Protein AF-A0A7C3SUM0-F1 (afdb_monomer_lite)

Foldseek 3Di:
DDWDQFFADPVHRAAAGHIFDDDDPPDDDDDDDDDDDPVVVVVVCVVCVPPPFWDKDWDWDQDPVRDTDTDIDTHGDPVRGDPNYFHAPVNLVVVLVCVVRDDPVVSVVSVPGDHSD

Structure (mmCIF, N/CA/C/O backbone):
data_AF-A0A7C3SUM0-F1
#
_entry.id   AF-A0A7C3SUM0-F1
#
loop_
_atom_site.group_PDB
_atom_site.id
_atom_site.type_symbol
_atom_site.label_atom_id
_atom_site.label_alt_id
_atom_site.label_comp_id
_atom_site.label_asym_id
_atom_site.label_entity_id
_atom_site.label_seq_id
_atom_site.pdbx_PDB_ins_code
_atom_site.Cartn_x
_atom_site.Cartn_y
_atom_site.Cartn_z
_atom_site.occupancy
_atom_site.B_iso_or_equiv
_atom_site.auth_seq_id
_atom_site.auth_comp_id
_atom_site.auth_asym_id
_atom_site.auth_atom_id
_atom_site.pdbx_PDB_model_num
ATOM 1 N N . MET A 1 1 ? -10.132 2.359 -4.609 1.00 91.25 1 MET A N 1
ATOM 2 C CA . MET A 1 1 ? -8.669 2.471 -4.789 1.00 91.25 1 MET A CA 1
ATOM 3 C C . MET A 1 1 ? -8.158 1.077 -5.097 1.00 91.25 1 MET A C 1
ATOM 5 O O . MET A 1 1 ? -8.731 0.134 -4.570 1.00 91.25 1 MET A O 1
ATOM 9 N N . GLU A 1 2 ? -7.086 0.928 -5.868 1.00 95.31 2 GLU A N 1
ATOM 10 C CA . GLU A 1 2 ? -6.478 -0.376 -6.177 1.00 95.31 2 GLU A CA 1
ATOM 11 C C . GLU A 1 2 ? -4.994 -0.396 -5.785 1.00 95.31 2 GLU A C 1
ATOM 13 O O . GLU A 1 2 ? -4.308 0.625 -5.878 1.00 95.31 2 GLU A O 1
ATOM 18 N N . ILE A 1 3 ? -4.492 -1.557 -5.352 1.00 96.44 3 ILE A N 1
ATOM 19 C CA . ILE A 1 3 ? -3.057 -1.782 -5.168 1.00 96.44 3 ILE A CA 1
ATOM 20 C C . ILE A 1 3 ? -2.404 -2.079 -6.520 1.00 96.44 3 ILE A C 1
ATOM 22 O O . ILE A 1 3 ? -2.830 -2.963 -7.252 1.00 96.44 3 ILE A O 1
ATOM 26 N N . SER A 1 4 ? -1.328 -1.367 -6.835 1.00 96.69 4 SER A N 1
ATOM 27 C CA . SER A 1 4 ? -0.581 -1.530 -8.079 1.00 96.69 4 SER A CA 1
ATOM 28 C C . SER A 1 4 ? 0.915 -1.560 -7.800 1.00 96.69 4 SER A C 1
ATOM 30 O O . SER A 1 4 ? 1.430 -0.758 -7.029 1.00 96.69 4 SER A O 1
ATOM 32 N N . PHE A 1 5 ? 1.658 -2.429 -8.481 1.00 97.56 5 PHE A N 1
ATOM 33 C CA . PHE A 1 5 ? 3.116 -2.522 -8.350 1.00 97.56 5 PHE A CA 1
ATOM 34 C C . PHE A 1 5 ? 3.836 -1.681 -9.402 1.00 97.56 5 PHE A C 1
ATOM 36 O O . PHE A 1 5 ? 4.729 -2.148 -10.101 1.00 97.56 5 PHE A O 1
ATOM 43 N N . ASN A 1 6 ? 3.409 -0.429 -9.556 1.00 97.44 6 ASN A N 1
ATOM 44 C CA . ASN A 1 6 ? 3.881 0.449 -10.624 1.00 97.44 6 ASN A CA 1
ATOM 45 C C . ASN A 1 6 ? 4.888 1.502 -10.156 1.00 97.44 6 ASN A C 1
ATOM 47 O O . ASN A 1 6 ? 5.305 2.327 -10.968 1.00 97.44 6 ASN A O 1
ATOM 51 N N . LYS A 1 7 ? 5.302 1.499 -8.885 1.00 97.06 7 LYS A N 1
ATOM 52 C CA . LYS A 1 7 ? 6.346 2.409 -8.415 1.00 97.06 7 LYS A CA 1
ATOM 53 C C . LYS A 1 7 ? 7.709 1.943 -8.919 1.00 97.06 7 LYS A C 1
ATOM 55 O O . LYS A 1 7 ? 8.182 0.885 -8.517 1.00 97.06 7 LYS A O 1
ATOM 60 N N . ARG A 1 8 ? 8.378 2.762 -9.735 1.00 96.25 8 ARG A N 1
ATOM 61 C CA . ARG A 1 8 ? 9.743 2.497 -10.212 1.00 96.25 8 ARG A CA 1
ATOM 62 C C . ARG A 1 8 ? 10.713 2.377 -9.042 1.00 96.25 8 ARG A C 1
ATOM 64 O O . ARG A 1 8 ? 10.712 3.214 -8.134 1.00 96.25 8 ARG A O 1
ATOM 71 N N . THR A 1 9 ? 11.577 1.373 -9.112 1.00 93.00 9 THR A N 1
ATOM 72 C CA . THR A 1 9 ? 12.707 1.224 -8.195 1.00 93.00 9 THR A CA 1
ATOM 73 C C . THR A 1 9 ? 13.975 1.839 -8.785 1.00 93.00 9 THR A C 1
ATOM 75 O O . THR A 1 9 ? 14.086 2.017 -9.996 1.00 93.00 9 THR A O 1
ATOM 78 N N . ASN A 1 10 ? 14.952 2.171 -7.940 1.00 89.56 10 ASN A N 1
ATOM 79 C CA . ASN A 1 10 ? 16.217 2.745 -8.411 1.00 89.56 10 ASN A CA 1
ATOM 80 C C . ASN A 1 10 ? 17.148 1.692 -9.044 1.00 89.56 10 ASN A C 1
ATOM 82 O O . ASN A 1 10 ? 17.981 2.037 -9.875 1.00 89.56 10 ASN A O 1
ATOM 86 N N . ASP A 1 11 ? 17.025 0.421 -8.651 1.00 90.75 11 ASP A N 1
ATOM 87 C CA . ASP A 1 11 ? 17.899 -0.677 -9.084 1.00 90.75 11 ASP A CA 1
ATOM 88 C C . ASP A 1 11 ? 17.495 -1.290 -10.434 1.00 90.75 11 ASP A C 1
ATOM 90 O O . ASP A 1 11 ? 18.364 -1.685 -11.208 1.00 90.75 11 ASP A O 1
ATOM 94 N N . ASN A 1 12 ? 16.195 -1.371 -10.738 1.00 91.06 12 ASN A N 1
ATOM 95 C CA . ASN A 1 12 ? 15.698 -1.903 -12.010 1.00 91.06 12 ASN A CA 1
ATOM 96 C C . ASN A 1 12 ? 14.387 -1.208 -12.442 1.00 91.06 12 ASN A C 1
ATOM 98 O O . ASN A 1 12 ? 13.325 -1.840 -12.464 1.00 91.06 12 ASN A O 1
ATOM 102 N N . PRO A 1 13 ? 14.451 0.090 -12.798 1.00 89.69 13 PRO A N 1
ATOM 103 C CA . PRO A 1 13 ? 13.280 0.946 -13.024 1.00 89.69 13 PRO A CA 1
ATOM 104 C C . PRO A 1 13 ? 12.395 0.549 -14.213 1.00 89.69 13 PRO A C 1
ATOM 106 O O . PRO A 1 13 ? 11.313 1.115 -14.359 1.00 89.69 13 PRO A O 1
ATOM 109 N N . GLU A 1 14 ? 12.853 -0.365 -15.071 1.00 91.94 14 GLU A N 1
ATOM 110 C CA . GLU A 1 14 ? 12.145 -0.805 -16.282 1.00 91.94 14 GLU A CA 1
ATOM 111 C C . GLU A 1 14 ? 11.366 -2.112 -16.087 1.00 91.94 14 GLU A C 1
ATOM 113 O O . GLU A 1 14 ? 10.555 -2.472 -16.935 1.00 91.94 14 GLU A O 1
ATOM 118 N N . LYS A 1 15 ? 11.615 -2.851 -14.997 1.00 94.38 15 LYS A N 1
ATOM 119 C CA . LYS A 1 15 ? 10.963 -4.152 -14.750 1.00 94.38 15 LYS A CA 1
ATOM 120 C C . LYS A 1 15 ? 10.468 -4.343 -13.324 1.00 94.38 15 LYS A C 1
ATOM 122 O O . LYS A 1 15 ? 9.473 -5.032 -13.120 1.00 94.38 15 LYS A O 1
ATOM 127 N N . LYS A 1 16 ? 11.164 -3.780 -12.336 1.00 96.75 16 LYS A N 1
ATOM 128 C CA . LYS A 1 16 ? 10.852 -3.972 -10.921 1.00 96.75 16 LYS A CA 1
ATOM 129 C C . LYS A 1 16 ? 9.961 -2.842 -10.416 1.00 96.75 16 LYS A C 1
ATOM 131 O O . LYS A 1 16 ? 10.229 -1.666 -10.665 1.00 96.75 16 LYS A O 1
ATOM 136 N N . GLY A 1 17 ? 8.916 -3.225 -9.693 1.00 97.00 17 GLY A N 1
ATOM 137 C CA . GLY A 1 17 ? 7.918 -2.326 -9.136 1.00 97.00 17 GLY A CA 1
ATOM 138 C C . GLY A 1 17 ? 7.727 -2.506 -7.633 1.00 97.00 17 GLY A C 1
ATOM 139 O O . GLY A 1 17 ? 7.638 -3.633 -7.146 1.00 97.00 17 GLY A O 1
ATOM 140 N N . TYR A 1 18 ? 7.637 -1.399 -6.899 1.00 97.44 18 TYR A N 1
ATOM 141 C CA . TYR A 1 18 ? 7.121 -1.381 -5.528 1.00 97.44 18 TYR A CA 1
ATOM 142 C C . TYR A 1 18 ? 5.628 -1.057 -5.498 1.00 97.44 18 TYR A C 1
ATOM 144 O O . TYR A 1 18 ? 5.049 -0.616 -6.496 1.00 97.44 18 TYR A O 1
ATOM 152 N N . ALA A 1 19 ? 5.006 -1.323 -4.350 1.00 96.94 19 ALA A N 1
ATOM 153 C CA . ALA A 1 19 ? 3.586 -1.102 -4.148 1.00 96.94 19 ALA A CA 1
ATOM 154 C C . ALA A 1 19 ? 3.238 0.389 -4.207 1.00 96.94 19 ALA A C 1
ATOM 156 O O . ALA A 1 19 ? 3.969 1.257 -3.737 1.00 96.94 19 ALA A O 1
ATOM 157 N N . ASN A 1 20 ? 2.088 0.671 -4.782 1.00 97.75 20 ASN A N 1
ATOM 158 C CA . ASN A 1 20 ? 1.470 1.974 -4.874 1.00 97.75 20 ASN A CA 1
ATOM 159 C C . ASN A 1 20 ? -0.046 1.779 -4.788 1.00 97.75 20 ASN A C 1
ATOM 161 O O . ASN A 1 20 ? -0.550 0.679 -5.024 1.00 97.75 20 ASN A O 1
ATOM 165 N N . ILE A 1 21 ? -0.768 2.851 -4.495 1.00 96.75 21 ILE A N 1
ATOM 166 C CA . ILE A 1 21 ? -2.222 2.874 -4.542 1.00 96.75 21 ILE A CA 1
ATOM 167 C C . ILE A 1 21 ? -2.639 3.810 -5.674 1.00 96.75 21 ILE A C 1
ATOM 169 O O . ILE A 1 21 ? -2.122 4.920 -5.798 1.00 96.75 21 ILE A O 1
ATOM 173 N N . ILE A 1 22 ? -3.562 3.352 -6.513 1.00 95.44 22 ILE A N 1
ATOM 174 C CA . ILE A 1 22 ? -4.136 4.143 -7.603 1.00 95.44 22 ILE A CA 1
ATOM 175 C C . ILE A 1 22 ? -5.641 4.323 -7.402 1.00 95.44 22 ILE A C 1
ATOM 177 O O . ILE A 1 22 ? -6.301 3.562 -6.686 1.00 95.44 22 ILE A O 1
ATOM 181 N N . GLU A 1 23 ? -6.190 5.371 -8.009 1.00 93.69 23 GLU A N 1
ATOM 182 C CA . GLU A 1 23 ? -7.631 5.594 -8.012 1.00 93.69 23 GLU A CA 1
ATOM 183 C C . GLU A 1 23 ? -8.329 4.507 -8.832 1.00 93.69 23 GLU A C 1
ATOM 185 O O . GLU A 1 23 ? -7.988 4.268 -9.985 1.00 93.69 23 GLU A O 1
ATOM 190 N N . ASP A 1 24 ? -9.328 3.884 -8.219 1.00 95.00 24 ASP A N 1
ATOM 191 C CA . ASP A 1 24 ? -10.250 2.950 -8.858 1.00 95.00 24 ASP A CA 1
ATOM 192 C C . ASP A 1 24 ? -11.547 2.972 -8.035 1.00 95.00 24 ASP A C 1
ATOM 194 O O . ASP A 1 24 ? -11.489 2.949 -6.804 1.00 95.00 24 ASP A O 1
ATOM 198 N N . ALA A 1 25 ? -12.710 3.098 -8.672 1.00 91.75 25 ALA A N 1
ATOM 199 C CA . ALA A 1 25 ? -13.995 3.202 -7.973 1.00 91.75 25 ALA A CA 1
ATOM 200 C C . ALA A 1 25 ? -14.623 1.840 -7.619 1.00 91.75 25 ALA A C 1
ATOM 202 O O . ALA A 1 25 ? -15.547 1.789 -6.811 1.00 91.75 25 ALA A O 1
ATOM 203 N N . ASN A 1 26 ? -14.140 0.761 -8.227 1.00 93.94 26 ASN A N 1
ATOM 204 C CA . ASN A 1 26 ? -14.663 -0.596 -8.097 1.00 93.94 26 ASN A CA 1
ATOM 205 C C . ASN A 1 26 ? -13.785 -1.473 -7.196 1.00 93.94 26 ASN A C 1
ATOM 207 O O . ASN A 1 26 ? -14.254 -2.491 -6.695 1.00 93.94 26 ASN A O 1
ATOM 211 N N . GLU A 1 27 ? -12.537 -1.065 -6.966 1.00 95.44 27 GLU A N 1
ATOM 212 C CA . GLU A 1 27 ? -11.587 -1.795 -6.133 1.00 95.44 27 GLU A CA 1
ATOM 213 C C . GLU A 1 27 ? -11.430 -1.208 -4.721 1.00 95.44 27 GLU A C 1
ATOM 215 O O . GLU A 1 27 ? -11.679 -0.025 -4.442 1.00 95.44 27 GLU A O 1
ATOM 220 N N . ILE A 1 28 ? -10.962 -2.069 -3.816 1.00 94.31 28 ILE A N 1
ATOM 221 C CA . ILE A 1 28 ? -10.674 -1.757 -2.412 1.00 94.31 28 ILE A CA 1
ATOM 222 C C . ILE A 1 28 ? -9.227 -2.139 -2.110 1.00 94.31 28 ILE A C 1
ATOM 224 O O . ILE A 1 28 ? -8.782 -3.218 -2.501 1.00 94.31 28 ILE A O 1
ATOM 228 N N . VAL A 1 29 ? -8.527 -1.292 -1.353 1.00 96.69 29 VAL A N 1
ATOM 229 C CA . VAL A 1 29 ? -7.226 -1.599 -0.744 1.00 96.69 29 VAL A CA 1
ATOM 230 C C . VAL A 1 29 ? -7.428 -1.849 0.745 1.00 96.69 29 VAL A C 1
ATOM 232 O O . VAL A 1 29 ? -7.965 -0.993 1.445 1.00 96.69 29 VAL A O 1
ATOM 235 N N . GLU A 1 30 ? -6.984 -3.008 1.222 1.00 96.81 30 GLU A N 1
ATOM 236 C CA . GLU A 1 30 ? -6.867 -3.309 2.647 1.00 96.81 30 GLU A CA 1
ATOM 237 C C . GLU A 1 30 ? -5.427 -3.084 3.112 1.00 96.81 30 GLU A C 1
ATOM 239 O O . GLU A 1 30 ? -4.466 -3.266 2.358 1.00 96.81 30 GLU A O 1
ATOM 244 N N . GLY A 1 31 ? -5.281 -2.689 4.373 1.00 95.44 31 GLY A N 1
ATOM 245 C CA . GLY A 1 31 ? -3.998 -2.398 4.992 1.00 95.44 31 GLY A CA 1
ATOM 246 C C . GLY A 1 31 ? -4.106 -2.375 6.511 1.00 95.44 31 GLY A C 1
ATOM 247 O O . GLY A 1 31 ? -5.155 -2.673 7.080 1.00 95.44 31 GLY A O 1
ATOM 248 N N . VAL A 1 32 ? -3.008 -2.012 7.167 1.00 95.69 32 VAL A N 1
ATOM 249 C CA . VAL A 1 32 ? -2.919 -1.955 8.629 1.00 95.69 32 VAL A CA 1
ATOM 250 C C . VAL A 1 32 ? -2.875 -0.499 9.072 1.00 95.69 32 VAL A C 1
ATOM 252 O O . VAL A 1 32 ? -2.111 0.294 8.523 1.00 95.69 32 VAL A O 1
ATOM 255 N N . LEU A 1 33 ? -3.693 -0.151 10.066 1.00 95.94 33 LEU A N 1
ATOM 256 C CA . LEU A 1 33 ? -3.662 1.166 10.694 1.00 95.94 33 LEU A CA 1
ATOM 257 C C . LEU A 1 33 ? -2.702 1.157 11.878 1.00 95.94 33 LEU A C 1
ATOM 259 O O . LEU A 1 33 ? -2.832 0.334 12.782 1.00 95.94 33 LEU A O 1
ATOM 263 N N . TYR A 1 34 ? -1.765 2.100 11.862 1.00 95.62 34 TYR A N 1
ATOM 264 C CA . TYR A 1 34 ? -0.817 2.337 12.941 1.00 95.62 34 TYR A CA 1
ATOM 265 C C . TYR A 1 34 ? -1.088 3.704 13.565 1.00 95.62 34 TYR A C 1
ATOM 267 O O . TYR A 1 34 ? -1.276 4.692 12.855 1.00 95.62 34 TYR A O 1
ATOM 275 N N . GLU A 1 35 ? -1.094 3.753 14.893 1.00 96.12 35 GLU A N 1
ATOM 276 C CA . GLU A 1 35 ? -1.030 4.998 15.652 1.00 96.12 35 GLU A CA 1
ATOM 277 C C . GLU A 1 35 ? 0.439 5.267 15.978 1.00 96.12 35 GLU A C 1
ATOM 279 O O . GLU A 1 35 ? 1.091 4.434 16.606 1.00 96.12 35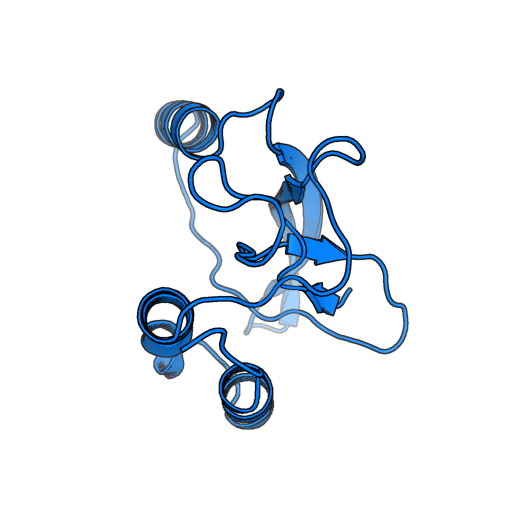 GLU A O 1
ATOM 284 N N . ILE A 1 36 ? 0.959 6.394 15.493 1.00 96.50 36 ILE A N 1
ATOM 285 C CA . ILE A 1 36 ? 2.372 6.773 15.603 1.00 96.50 36 ILE A CA 1
ATOM 286 C C . ILE A 1 36 ? 2.504 8.259 15.934 1.00 96.50 36 ILE A C 1
ATOM 288 O O . ILE A 1 36 ? 1.572 9.038 15.710 1.00 96.50 36 ILE A O 1
ATOM 292 N N . THR A 1 37 ? 3.661 8.664 16.454 1.00 97.62 37 THR A N 1
ATOM 293 C CA . THR A 1 37 ? 3.942 10.070 16.773 1.00 97.62 37 THR A CA 1
ATOM 294 C C . THR A 1 37 ? 4.327 10.887 15.536 1.00 97.62 37 THR A C 1
ATOM 296 O O . THR A 1 37 ? 4.633 10.353 14.468 1.00 97.62 37 THR A O 1
ATOM 299 N N . GLU A 1 38 ? 4.356 12.216 15.671 1.00 95.00 38 GLU A N 1
ATOM 300 C CA . GLU A 1 38 ? 4.842 13.096 14.600 1.00 95.00 38 GLU A CA 1
ATOM 301 C C . GLU A 1 38 ? 6.330 12.874 14.289 1.00 95.00 38 GLU A C 1
ATOM 303 O O . GLU A 1 38 ? 6.761 13.045 13.148 1.00 95.00 38 GLU A O 1
ATOM 308 N N . GLU A 1 39 ? 7.137 12.510 15.287 1.00 96.69 39 GLU A N 1
ATOM 309 C CA . GLU A 1 39 ? 8.540 12.146 15.091 1.00 96.69 39 GLU A CA 1
ATOM 310 C C . GLU A 1 39 ? 8.668 10.864 14.269 1.00 96.69 39 GLU A C 1
ATOM 312 O O . GLU A 1 39 ? 9.421 10.846 13.299 1.00 96.69 39 GLU A O 1
ATOM 317 N N . GLU A 1 40 ? 7.896 9.827 14.593 1.00 97.12 40 GLU A N 1
ATOM 318 C CA . GLU A 1 40 ? 7.863 8.575 13.82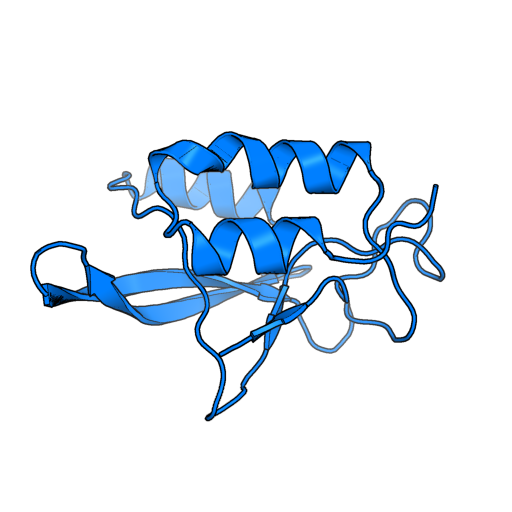7 1.00 97.12 40 GLU A CA 1
ATOM 319 C C . GLU A 1 40 ? 7.353 8.805 12.398 1.00 97.12 40 GLU A C 1
ATOM 321 O O . GLU A 1 40 ? 7.897 8.245 11.448 1.00 97.12 40 GLU A O 1
ATOM 326 N N . MET A 1 41 ? 6.386 9.710 12.214 1.00 95.94 41 MET A N 1
ATOM 327 C CA . MET A 1 41 ? 5.931 10.120 10.884 1.00 95.94 41 MET A CA 1
ATOM 328 C C . MET A 1 41 ? 7.060 10.761 10.058 1.00 95.94 41 MET A C 1
ATOM 330 O O . MET A 1 41 ? 7.207 10.468 8.874 1.00 95.94 41 MET A O 1
ATOM 334 N N . LYS A 1 42 ? 7.915 11.590 10.673 1.00 95.50 42 LYS A N 1
ATOM 335 C CA . LYS A 1 42 ? 9.100 12.158 9.998 1.00 95.50 42 LYS A CA 1
ATOM 336 C C . LYS A 1 42 ? 10.147 11.098 9.660 1.00 95.50 42 LYS A C 1
ATOM 338 O O . LYS A 1 42 ? 10.915 11.291 8.718 1.00 95.50 42 LYS A O 1
ATOM 343 N N . GLU A 1 43 ? 10.235 10.009 10.422 1.00 96.94 43 GLU A N 1
ATOM 344 C CA . GLU A 1 43 ? 11.070 8.860 10.056 1.00 96.94 43 GLU A CA 1
ATOM 345 C C . GLU A 1 43 ? 10.503 8.159 8.818 1.00 96.94 43 GLU A C 1
ATOM 347 O O . GLU A 1 43 ? 11.248 7.915 7.867 1.00 96.94 43 GLU A O 1
ATOM 352 N N . LEU A 1 44 ? 9.190 7.899 8.793 1.00 96.38 44 LEU A N 1
ATOM 353 C CA . LEU A 1 44 ? 8.511 7.298 7.641 1.00 96.38 44 LEU A CA 1
ATOM 354 C C . LEU A 1 44 ? 8.667 8.143 6.378 1.00 96.38 44 LEU A C 1
ATOM 356 O O . LEU A 1 44 ? 9.029 7.597 5.339 1.00 96.38 44 LEU A O 1
ATOM 360 N N . ASP A 1 45 ? 8.513 9.467 6.476 1.00 96.50 45 ASP A N 1
ATOM 361 C CA . ASP A 1 45 ? 8.728 10.373 5.344 1.00 96.50 45 ASP A CA 1
ATOM 362 C C . ASP A 1 45 ? 10.119 10.172 4.716 1.00 96.50 45 ASP A C 1
ATOM 364 O O . ASP A 1 45 ? 10.251 10.171 3.492 1.00 96.50 45 ASP A O 1
ATOM 368 N N . ARG A 1 46 ? 11.163 9.934 5.526 1.00 95.94 46 ARG A N 1
ATOM 369 C CA . ARG A 1 46 ? 12.516 9.668 5.011 1.00 95.94 46 ARG A CA 1
ATOM 370 C C . ARG A 1 46 ? 12.639 8.303 4.345 1.00 95.94 46 ARG A C 1
ATOM 372 O O . ARG A 1 46 ? 13.298 8.212 3.311 1.00 95.94 46 ARG A O 1
ATOM 379 N N . TYR A 1 47 ? 12.032 7.259 4.910 1.00 94.06 47 TYR A N 1
ATOM 380 C CA . TYR A 1 47 ? 12.058 5.916 4.316 1.00 94.06 47 TYR A CA 1
ATOM 381 C C . TYR A 1 47 ? 11.287 5.844 2.996 1.00 94.06 47 TYR A C 1
ATOM 383 O O . TYR A 1 47 ? 11.750 5.205 2.052 1.00 94.06 47 TYR A O 1
ATOM 391 N N . GLU A 1 48 ? 10.157 6.543 2.909 1.00 93.31 48 GLU A N 1
ATOM 392 C CA . GLU A 1 48 ? 9.334 6.631 1.699 1.00 93.31 48 GLU A CA 1
ATOM 393 C C . GLU A 1 48 ? 9.911 7.615 0.668 1.00 93.31 48 GLU A C 1
ATOM 395 O O . GLU A 1 48 ? 9.439 7.696 -0.468 1.00 93.31 48 GLU A O 1
ATOM 400 N N . GLY A 1 49 ? 10.949 8.373 1.038 1.00 93.38 49 GLY A N 1
ATOM 401 C CA . GLY A 1 49 ? 11.536 9.417 0.202 1.00 93.38 49 GLY A CA 1
ATOM 402 C C . GLY A 1 49 ? 10.533 10.522 -0.125 1.00 93.38 49 GLY A C 1
ATOM 403 O O . GLY A 1 49 ? 10.497 10.995 -1.257 1.00 93.38 49 GLY A O 1
ATOM 404 N N . CYS A 1 50 ? 9.660 10.865 0.819 1.00 92.56 50 CYS A N 1
ATOM 405 C CA . CYS A 1 50 ? 8.675 11.927 0.688 1.00 92.56 50 CYS A CA 1
ATOM 406 C C . CYS A 1 50 ? 9.345 13.309 0.833 1.00 92.56 50 CYS A C 1
ATOM 408 O O . CYS A 1 50 ? 10.106 13.502 1.785 1.00 92.56 50 CYS A O 1
ATOM 410 N N . PRO A 1 51 ? 9.020 14.294 -0.034 1.00 92.62 51 PRO A N 1
ATOM 411 C CA . PRO A 1 51 ? 7.989 14.266 -1.080 1.00 92.62 51 PRO A CA 1
ATOM 412 C C . PRO A 1 51 ? 8.467 13.855 -2.489 1.00 92.62 51 PRO A C 1
ATOM 414 O O . PRO A 1 51 ? 7.685 13.953 -3.436 1.00 92.62 51 PRO A O 1
ATOM 417 N N . GLU A 1 52 ? 9.728 13.458 -2.687 1.00 94.75 52 GLU A N 1
ATOM 418 C CA . GLU A 1 52 ? 10.335 13.227 -4.011 1.00 94.75 52 GLU A CA 1
ATOM 419 C C . GLU A 1 52 ? 9.961 11.886 -4.664 1.00 94.75 52 GLU A C 1
ATOM 421 O O . GLU A 1 52 ? 9.946 11.765 -5.892 1.00 94.75 52 GLU A O 1
ATOM 426 N N . HIS A 1 53 ? 9.690 10.854 -3.872 1.00 94.25 53 HIS A N 1
ATOM 427 C CA . HIS A 1 53 ? 9.371 9.505 -4.332 1.00 94.25 53 HIS A CA 1
ATOM 428 C C . HIS A 1 53 ? 7.879 9.213 -4.187 1.00 94.25 53 HIS A C 1
ATOM 430 O O . HIS A 1 53 ? 7.238 8.809 -5.167 1.00 94.25 53 HIS A O 1
ATOM 436 N N . TYR A 1 54 ? 7.355 9.425 -2.990 1.00 95.69 54 TYR A N 1
ATOM 437 C CA . TYR A 1 54 ? 5.939 9.359 -2.672 1.00 95.69 54 TYR A CA 1
ATOM 438 C C . TYR A 1 54 ? 5.467 10.710 -2.143 1.00 95.69 54 TYR A C 1
ATOM 440 O O . TYR A 1 54 ? 6.245 11.476 -1.585 1.00 95.69 54 TYR A O 1
ATOM 448 N N . GLU A 1 55 ? 4.186 10.994 -2.318 1.00 96.06 55 GLU A N 1
ATOM 449 C CA . GLU A 1 55 ? 3.495 12.107 -1.682 1.00 96.06 55 GLU A CA 1
ATOM 450 C C . GLU A 1 55 ? 2.629 11.559 -0.550 1.00 96.06 55 GLU A C 1
ATOM 452 O O . GLU A 1 55 ? 1.899 10.579 -0.733 1.00 96.06 55 GLU A O 1
ATOM 457 N N . ARG A 1 56 ? 2.703 12.194 0.624 1.00 96.06 56 ARG A N 1
ATOM 458 C CA . ARG A 1 56 ? 1.812 11.868 1.735 1.00 96.06 56 ARG A CA 1
ATOM 459 C C . ARG A 1 56 ? 0.412 12.405 1.451 1.00 96.06 56 ARG A C 1
ATOM 461 O O . ARG A 1 56 ? 0.239 13.578 1.120 1.00 96.06 56 ARG A O 1
ATOM 468 N N . MET A 1 57 ? -0.592 11.552 1.611 1.00 95.50 57 MET A N 1
ATOM 469 C CA . MET A 1 57 ? -1.992 11.863 1.351 1.00 95.50 57 MET A CA 1
ATOM 470 C C . MET A 1 57 ? -2.855 11.485 2.550 1.00 95.50 57 MET A C 1
ATOM 472 O O . MET A 1 57 ? -2.717 10.399 3.109 1.00 95.50 57 MET A O 1
ATOM 476 N N . LYS A 1 58 ? -3.785 12.372 2.915 1.00 96.69 58 LYS A N 1
ATOM 477 C CA . LYS A 1 58 ? -4.850 12.059 3.873 1.00 96.69 58 LYS A CA 1
ATOM 478 C C . LYS A 1 58 ? -5.982 11.339 3.157 1.00 96.69 58 LYS A C 1
ATOM 480 O O . LYS A 1 58 ? -6.512 11.856 2.175 1.00 96.69 58 LYS A O 1
ATOM 485 N N . ILE A 1 59 ? -6.360 10.179 3.671 1.00 95.75 59 ILE A N 1
ATOM 486 C CA . ILE A 1 59 ? -7.429 9.341 3.135 1.00 95.75 59 ILE A CA 1
ATOM 487 C C . ILE A 1 59 ? -8.439 9.010 4.233 1.00 95.75 59 ILE A C 1
ATOM 489 O O . ILE A 1 59 ? -8.086 8.907 5.407 1.00 95.75 59 ILE A O 1
ATOM 493 N N . GLU A 1 60 ? -9.704 8.850 3.855 1.00 96.44 60 GLU A N 1
ATOM 494 C CA . GLU A 1 60 ? -10.715 8.269 4.737 1.00 96.44 60 GLU A CA 1
ATOM 495 C C . GLU A 1 60 ? -10.704 6.748 4.562 1.00 96.44 60 GLU A C 1
ATOM 497 O O . GLU A 1 60 ? -10.839 6.244 3.448 1.00 96.44 60 GLU A O 1
ATOM 502 N N . VAL A 1 61 ? -10.554 6.021 5.664 1.00 96.62 61 VAL A N 1
ATOM 503 C CA . VAL A 1 61 ? -10.560 4.556 5.705 1.00 96.62 61 VAL A CA 1
ATOM 504 C C . VAL A 1 61 ? -11.663 4.058 6.627 1.00 96.62 61 VAL A C 1
ATOM 506 O O . VAL A 1 61 ? -12.066 4.748 7.565 1.00 96.62 61 VAL A O 1
ATOM 509 N N . THR A 1 62 ? -12.142 2.842 6.374 1.00 96.56 62 THR A N 1
ATOM 510 C CA . THR A 1 62 ? -13.064 2.145 7.278 1.00 96.56 62 THR A CA 1
ATOM 511 C C . THR A 1 62 ? -12.265 1.145 8.100 1.00 96.56 62 THR A C 1
ATOM 513 O O . THR A 1 62 ? -11.652 0.241 7.543 1.00 96.56 62 THR A O 1
ATOM 516 N N . TRP A 1 63 ? -12.240 1.335 9.416 1.00 93.88 63 TRP A N 1
ATOM 517 C CA . TRP A 1 63 ? -11.606 0.411 10.353 1.00 93.88 63 TRP A CA 1
ATOM 518 C C . TRP A 1 63 ? -12.467 -0.853 10.541 1.00 93.88 63 TRP A C 1
ATOM 520 O O . TRP A 1 63 ? -13.645 -0.858 10.186 1.00 93.88 63 TRP A O 1
ATOM 530 N N . ASP A 1 64 ? -11.912 -1.914 11.127 1.00 88.50 64 ASP A N 1
ATOM 531 C CA . ASP A 1 64 ? -12.582 -3.208 11.345 1.00 88.50 64 ASP A CA 1
ATOM 532 C C . ASP A 1 64 ? -13.853 -3.101 12.211 1.00 88.50 64 ASP A C 1
ATOM 534 O O . ASP A 1 64 ? -14.805 -3.858 12.042 1.00 88.50 64 ASP A O 1
ATOM 538 N N . THR A 1 65 ? -13.915 -2.089 13.076 1.00 90.50 65 THR A N 1
ATOM 539 C CA . THR A 1 65 ? -15.099 -1.708 13.860 1.00 90.50 65 THR A CA 1
ATOM 540 C C . THR A 1 65 ? -16.231 -1.086 13.028 1.00 90.50 65 THR A C 1
ATOM 542 O O . THR A 1 65 ? -17.293 -0.780 13.568 1.00 90.50 65 THR A O 1
ATOM 545 N N . GLY A 1 66 ? -16.013 -0.835 11.733 1.00 93.31 66 GLY A N 1
ATOM 546 C CA . GLY A 1 66 ? -16.914 -0.086 10.851 1.00 93.31 66 GLY A CA 1
ATOM 547 C C . GLY A 1 66 ? -16.804 1.438 10.997 1.00 93.31 66 GLY A C 1
ATOM 548 O O . GLY A 1 66 ? -17.499 2.184 10.304 1.00 93.31 66 GLY A O 1
ATOM 549 N N . LYS A 1 67 ? -15.934 1.931 11.888 1.00 95.75 67 LYS A N 1
ATOM 550 C CA . LYS A 1 67 ? -15.703 3.365 12.088 1.00 95.75 67 LYS A CA 1
ATOM 551 C C . LYS A 1 67 ? -14.879 3.950 10.940 1.00 95.75 67 LYS A C 1
ATOM 553 O O . LYS A 1 67 ? -13.853 3.393 10.557 1.00 95.75 67 LYS A O 1
ATOM 558 N N . LYS A 1 68 ? -15.276 5.131 10.463 1.00 97.31 68 LYS A N 1
ATOM 559 C CA . LYS A 1 68 ? -14.476 5.939 9.535 1.00 97.31 68 LYS A CA 1
ATOM 560 C C . LYS A 1 68 ? -13.384 6.709 10.274 1.00 97.31 68 LYS A C 1
ATOM 562 O O . LYS A 1 68 ? -13.655 7.342 11.298 1.00 97.31 68 LYS A O 1
ATOM 567 N N . VAL A 1 69 ? -12.163 6.663 9.754 1.00 96.75 69 VAL A N 1
ATOM 568 C CA . VAL A 1 69 ? -10.986 7.339 10.315 1.00 96.75 69 VAL A CA 1
ATOM 569 C C . VAL A 1 69 ? -10.246 8.061 9.192 1.00 96.75 69 VAL A C 1
ATOM 571 O O . VAL A 1 69 ? -10.153 7.545 8.082 1.00 96.75 69 VAL A O 1
ATOM 574 N N . ILE A 1 70 ? -9.725 9.256 9.475 1.00 97.25 70 ILE A N 1
ATOM 575 C CA . ILE A 1 70 ? -8.784 9.929 8.577 1.00 97.25 70 ILE A CA 1
ATOM 576 C C . ILE A 1 70 ? -7.381 9.430 8.913 1.00 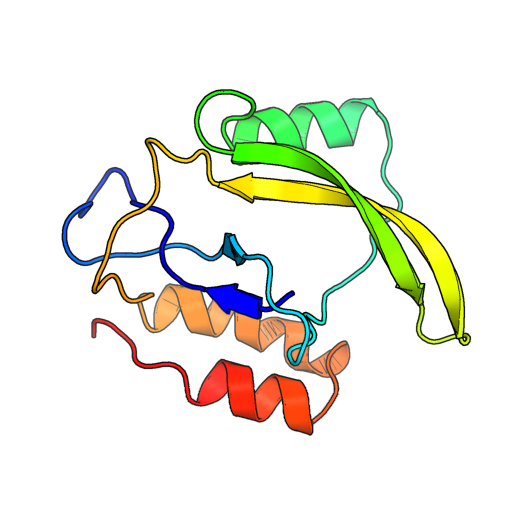97.25 70 ILE A C 1
ATOM 578 O O . ILE A 1 70 ? -6.919 9.622 10.036 1.00 97.25 70 ILE A O 1
ATOM 582 N N . ALA A 1 71 ? -6.725 8.803 7.945 1.00 96.94 71 ALA A N 1
ATOM 583 C CA . ALA A 1 71 ? -5.367 8.286 8.053 1.00 96.94 71 ALA A CA 1
ATOM 584 C C . ALA A 1 71 ? -4.456 8.953 7.016 1.00 96.94 71 ALA A C 1
ATOM 586 O O . ALA A 1 71 ? -4.931 9.514 6.027 1.00 96.94 71 ALA A O 1
ATOM 587 N N . GLU A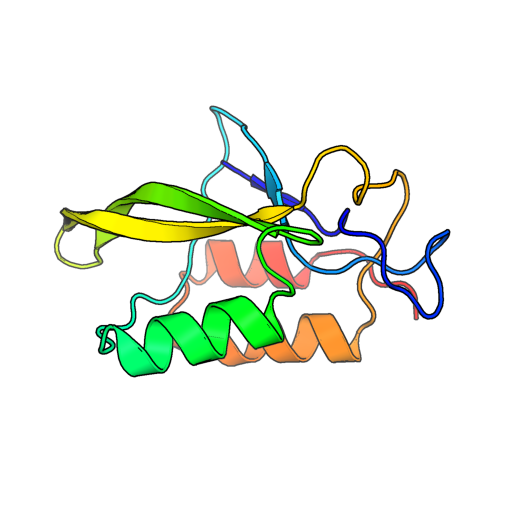 1 72 ? -3.146 8.889 7.235 1.00 97.00 72 GLU A N 1
ATOM 588 C CA . GLU A 1 72 ? -2.150 9.276 6.237 1.00 97.00 72 GLU A CA 1
ATOM 589 C C . GLU A 1 72 ? -1.585 8.026 5.553 1.00 97.00 72 GLU A C 1
ATOM 591 O O . GLU A 1 72 ? -1.350 7.001 6.189 1.00 97.00 72 GLU A O 1
ATOM 596 N N . THR A 1 73 ? -1.395 8.105 4.239 1.00 96.94 73 THR A N 1
ATOM 597 C CA . THR A 1 73 ? -0.754 7.069 3.422 1.00 96.94 73 THR A CA 1
ATOM 598 C C . THR A 1 73 ? 0.183 7.711 2.401 1.00 96.94 73 THR A C 1
ATOM 600 O O . THR A 1 73 ? 0.216 8.936 2.270 1.00 96.94 73 THR A O 1
ATOM 603 N N . TYR A 1 74 ? 0.927 6.898 1.657 1.00 97.56 74 TYR A N 1
ATOM 604 C CA . TYR A 1 74 ? 1.898 7.345 0.664 1.00 97.56 74 TYR A CA 1
ATOM 605 C C . TYR A 1 74 ? 1.479 6.899 -0.738 1.00 97.56 74 TYR A C 1
ATOM 607 O O . TYR A 1 74 ? 1.299 5.711 -1.001 1.00 97.56 74 TYR A O 1
ATOM 615 N N . ILE A 1 75 ? 1.353 7.860 -1.656 1.00 97.31 75 ILE A N 1
ATOM 616 C CA . ILE A 1 75 ? 1.015 7.627 -3.066 1.00 97.31 75 ILE A CA 1
ATOM 617 C C . ILE A 1 75 ? 2.219 7.983 -3.932 1.00 97.31 75 ILE A C 1
ATOM 619 O O . ILE A 1 75 ? 2.817 9.046 -3.775 1.00 97.31 75 ILE A O 1
ATOM 623 N N . ALA A 1 76 ? 2.625 7.092 -4.834 1.00 97.31 76 ALA A N 1
ATOM 624 C CA . ALA A 1 76 ? 3.795 7.325 -5.667 1.00 97.31 76 ALA A CA 1
ATOM 625 C C . ALA A 1 76 ? 3.582 8.546 -6.568 1.00 97.31 76 ALA A C 1
ATOM 627 O O . ALA A 1 76 ? 2.548 8.676 -7.228 1.00 97.31 76 ALA A O 1
ATOM 628 N N . ARG A 1 77 ? 4.598 9.412 -6.666 1.00 96.31 77 ARG A N 1
ATOM 629 C CA . ARG A 1 77 ? 4.549 10.542 -7.600 1.00 96.31 77 ARG A CA 1
ATOM 630 C C . ARG A 1 77 ? 4.394 10.071 -9.045 1.00 96.31 77 ARG A C 1
ATOM 632 O O . ARG A 1 77 ? 4.976 9.064 -9.455 1.00 96.31 77 ARG A O 1
ATOM 639 N N . LYS A 1 78 ? 3.720 10.890 -9.857 1.00 94.19 78 LYS A N 1
ATOM 640 C CA . LYS A 1 78 ? 3.493 10.641 -11.292 1.00 94.19 78 LYS A CA 1
ATOM 641 C C . LYS A 1 78 ? 4.783 10.442 -12.098 1.00 94.19 78 LYS A C 1
ATOM 643 O O . LYS A 1 78 ? 4.796 9.642 -13.024 1.00 94.19 78 LYS A O 1
ATOM 648 N N . ASP A 1 79 ? 5.872 11.128 -11.750 1.00 94.88 79 ASP A N 1
ATOM 649 C CA . ASP A 1 79 ? 7.177 10.979 -12.416 1.00 94.88 79 ASP A CA 1
ATOM 650 C C . ASP A 1 79 ? 7.963 9.741 -11.949 1.00 94.88 79 ASP A C 1
ATOM 652 O O . ASP A 1 79 ? 9.039 9.445 -12.469 1.00 94.88 79 ASP A O 1
ATOM 656 N N . LYS A 1 80 ? 7.433 9.000 -10.972 1.00 96.12 80 LYS A N 1
ATOM 657 C CA . LYS A 1 80 ? 8.070 7.819 -10.389 1.00 96.12 80 LYS A CA 1
ATOM 658 C C . LYS A 1 80 ? 7.292 6.529 -10.609 1.00 96.12 80 LYS A C 1
ATOM 660 O O . LYS A 1 80 ? 7.660 5.506 -10.033 1.00 96.12 80 LYS A O 1
ATOM 665 N N . ILE A 1 81 ? 6.244 6.557 -11.423 1.00 96.88 81 ILE A N 1
ATOM 666 C CA . ILE A 1 81 ? 5.513 5.356 -11.823 1.00 96.88 81 ILE A CA 1
ATOM 667 C C . ILE A 1 81 ? 5.941 4.884 -13.219 1.00 96.88 81 ILE A C 1
ATOM 669 O O . ILE A 1 81 ? 6.519 5.633 -14.012 1.00 96.88 81 ILE A O 1
ATOM 673 N N . GLY A 1 82 ? 5.710 3.609 -13.510 1.00 95.75 82 GLY A N 1
ATOM 674 C CA . GLY A 1 82 ? 6.006 2.978 -14.794 1.00 95.75 82 GLY A CA 1
ATOM 675 C C . GLY A 1 82 ? 4.932 1.973 -15.194 1.00 95.75 82 GLY A C 1
ATOM 676 O O . GLY A 1 82 ? 3.993 1.711 -14.449 1.00 95.75 82 GLY A O 1
ATOM 677 N N . THR A 1 83 ? 5.066 1.405 -16.385 1.00 94.62 83 THR A N 1
ATOM 678 C CA . THR A 1 83 ? 4.140 0.406 -16.939 1.00 94.62 83 THR A CA 1
ATOM 679 C C . THR A 1 83 ? 4.843 -0.933 -17.091 1.00 94.62 83 THR A C 1
ATOM 681 O O . THR A 1 83 ? 6.021 -0.955 -17.434 1.00 94.62 83 THR A O 1
ATOM 684 N N . GLY A 1 84 ? 4.129 -2.044 -16.891 1.00 94.69 84 GLY A N 1
ATOM 685 C CA . GLY A 1 84 ? 4.712 -3.387 -17.023 1.00 94.69 84 GLY A CA 1
ATOM 686 C C . GLY A 1 84 ? 5.701 -3.757 -15.912 1.00 94.69 84 GLY A C 1
ATOM 687 O O . GLY A 1 84 ? 6.473 -4.698 -16.075 1.00 94.69 84 GLY A O 1
ATOM 688 N N . LEU A 1 85 ? 5.696 -3.011 -14.805 1.00 97.50 85 LEU A N 1
ATOM 689 C CA . LEU A 1 85 ? 6.519 -3.302 -13.638 1.00 97.50 85 LEU A CA 1
ATOM 690 C C . LEU A 1 85 ? 5.870 -4.396 -12.792 1.00 97.50 85 LEU A C 1
ATOM 692 O O . LEU A 1 85 ? 4.647 -4.438 -12.658 1.00 97.50 85 LEU A O 1
ATOM 696 N N . LEU A 1 86 ? 6.702 -5.254 -12.208 1.00 97.50 86 LEU A N 1
ATOM 697 C CA . LEU A 1 86 ? 6.278 -6.347 -11.340 1.00 97.50 86 LEU A CA 1
ATOM 698 C C . LEU A 1 86 ? 7.070 -6.324 -10.025 1.00 97.50 86 LEU A C 1
ATOM 700 O O . LEU A 1 86 ? 8.261 -5.987 -10.026 1.00 97.50 86 LEU A O 1
ATOM 704 N N . PRO A 1 87 ? 6.456 -6.706 -8.894 1.00 97.69 87 PRO A N 1
ATOM 705 C CA . PRO A 1 87 ? 7.191 -6.933 -7.661 1.00 97.69 87 PRO A CA 1
ATOM 706 C C . PRO A 1 87 ? 8.088 -8.164 -7.794 1.00 97.69 87 PRO A C 1
ATOM 708 O O . PRO A 1 87 ? 7.814 -9.076 -8.572 1.00 97.69 87 PRO A O 1
ATOM 711 N N . THR A 1 88 ? 9.145 -8.236 -6.988 1.00 97.94 88 THR A N 1
ATOM 712 C CA . THR A 1 88 ? 9.835 -9.517 -6.781 1.00 97.94 88 THR A CA 1
ATOM 713 C C . THR A 1 88 ? 9.011 -10.406 -5.851 1.00 97.94 88 THR A C 1
ATOM 715 O O . THR A 1 88 ? 8.260 -9.899 -5.011 1.00 97.94 88 THR A O 1
ATOM 718 N N . LYS A 1 89 ? 9.182 -11.728 -5.933 1.00 97.69 89 LYS A N 1
ATOM 719 C CA . LYS A 1 89 ? 8.604 -12.690 -4.979 1.00 97.69 89 LYS A CA 1
ATOM 720 C C . LYS A 1 89 ? 8.959 -12.343 -3.545 1.00 97.69 89 LYS A C 1
ATOM 722 O O . LYS A 1 89 ? 8.102 -12.387 -2.669 1.00 97.69 89 LYS A O 1
ATOM 727 N N . GLU A 1 90 ? 10.214 -11.972 -3.304 1.00 97.19 90 GLU A N 1
ATOM 728 C CA . GLU A 1 90 ? 10.671 -11.562 -1.977 1.00 97.19 90 GLU A CA 1
ATOM 729 C C . GLU A 1 90 ? 9.886 -10.349 -1.463 1.00 97.19 90 GLU A C 1
ATOM 731 O O . GLU A 1 90 ? 9.395 -10.365 -0.336 1.00 97.19 90 GLU A O 1
ATOM 736 N N . TYR A 1 91 ? 9.729 -9.312 -2.291 1.00 97.19 91 TYR A N 1
ATOM 737 C CA . TYR A 1 91 ? 8.993 -8.110 -1.912 1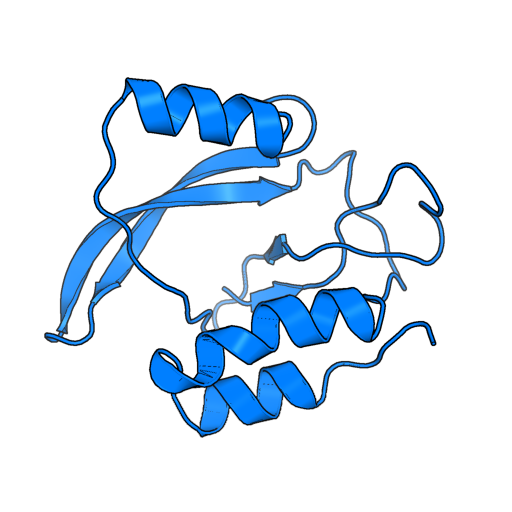.00 97.19 91 TYR A CA 1
ATOM 738 C C . TYR A 1 91 ? 7.507 -8.406 -1.686 1.00 97.19 91 TYR A C 1
ATOM 740 O O . TYR A 1 91 ? 6.953 -7.991 -0.669 1.00 97.19 91 TYR A O 1
ATOM 748 N N . LEU A 1 92 ? 6.877 -9.183 -2.573 1.00 98.06 92 LEU A N 1
ATOM 749 C CA . LEU A 1 92 ? 5.483 -9.592 -2.410 1.00 98.06 92 LEU A CA 1
ATOM 750 C C . LEU A 1 92 ? 5.283 -10.402 -1.120 1.00 98.06 92 LEU A C 1
ATOM 752 O O . LEU A 1 92 ? 4.345 -10.138 -0.372 1.00 98.06 92 LEU A O 1
ATOM 756 N N . ASN A 1 93 ? 6.199 -11.320 -0.797 1.00 97.75 93 ASN A N 1
ATOM 757 C CA . ASN A 1 93 ? 6.153 -12.094 0.446 1.00 97.75 93 ASN A CA 1
ATOM 758 C C . ASN A 1 93 ? 6.201 -11.209 1.699 1.00 97.75 93 ASN A C 1
ATOM 760 O O . ASN A 1 93 ? 5.551 -11.535 2.692 1.00 97.75 93 ASN A O 1
ATOM 764 N N . ARG A 1 94 ? 6.907 -10.069 1.663 1.00 97.25 94 ARG A N 1
ATOM 765 C CA . ARG A 1 94 ? 6.884 -9.103 2.776 1.00 97.25 94 ARG A CA 1
ATOM 766 C C . ARG A 1 94 ? 5.480 -8.541 3.001 1.00 97.25 94 ARG A C 1
ATOM 768 O O . ARG A 1 94 ? 5.068 -8.438 4.150 1.00 97.25 94 ARG A O 1
ATOM 775 N N . LEU A 1 95 ? 4.737 -8.242 1.933 1.00 97.19 95 LEU A N 1
ATOM 776 C CA . LEU A 1 95 ? 3.340 -7.799 2.036 1.00 97.19 95 LEU A CA 1
ATOM 777 C C . LEU A 1 95 ? 2.421 -8.934 2.506 1.00 97.19 95 LEU A C 1
ATOM 779 O O . LEU A 1 95 ? 1.556 -8.723 3.350 1.00 97.19 95 LEU A O 1
ATOM 783 N N . LEU A 1 96 ? 2.643 -10.160 2.023 1.00 97.38 96 LEU A N 1
ATOM 784 C CA . LEU A 1 96 ? 1.863 -11.336 2.425 1.00 97.38 96 LEU A CA 1
ATOM 785 C C . LEU A 1 96 ? 2.033 -11.702 3.910 1.00 97.38 96 LEU A C 1
ATOM 787 O O . LEU A 1 96 ? 1.163 -12.368 4.470 1.00 97.38 96 LEU A O 1
ATOM 791 N N . ASN A 1 97 ? 3.084 -11.235 4.590 1.00 97.31 97 ASN A N 1
ATOM 792 C CA . ASN A 1 97 ? 3.206 -11.393 6.045 1.00 97.31 97 ASN A CA 1
ATOM 793 C C . ASN A 1 97 ? 2.108 -10.649 6.826 1.00 97.31 97 ASN A C 1
ATOM 795 O O . ASN A 1 97 ? 1.857 -10.988 7.981 1.00 97.31 97 ASN A O 1
ATOM 799 N N . ALA A 1 98 ? 1.400 -9.702 6.200 1.00 95.81 98 ALA A N 1
ATOM 800 C CA . ALA A 1 98 ? 0.233 -9.047 6.785 1.00 95.81 98 ALA A CA 1
ATOM 801 C C . ALA A 1 98 ? -1.028 -9.935 6.813 1.00 95.81 98 ALA A C 1
ATOM 803 O O . ALA A 1 98 ? -2.072 -9.476 7.260 1.00 95.81 98 ALA A O 1
ATOM 804 N N . LYS A 1 99 ? -0.947 -11.208 6.389 1.00 97.06 99 LYS A N 1
ATOM 805 C CA . LYS A 1 99 ? -2.064 -12.173 6.374 1.00 97.06 99 LYS A CA 1
ATOM 806 C C . LYS A 1 99 ? -2.992 -12.128 7.601 1.00 97.06 99 LYS A C 1
ATOM 808 O O . LYS A 1 99 ? -4.196 -12.196 7.385 1.00 97.06 99 LYS A O 1
ATOM 813 N N . PRO A 1 100 ? -2.508 -12.026 8.857 1.00 97.00 100 PRO A N 1
ATOM 814 C CA . PRO A 1 100 ? -3.395 -11.993 10.025 1.00 97.00 100 PRO A CA 1
ATOM 815 C C . PRO A 1 100 ? -4.328 -10.774 10.091 1.00 97.00 100 PRO A C 1
ATOM 817 O O . PRO A 1 100 ? -5.280 -10.796 10.862 1.00 97.00 100 PRO A O 1
ATOM 820 N N . PHE A 1 101 ? -4.044 -9.723 9.319 1.00 95.62 101 PHE A N 1
ATOM 821 C CA . PHE A 1 101 ? -4.757 -8.443 9.330 1.00 95.62 101 PHE A CA 1
ATOM 822 C C . PHE A 1 101 ? -5.599 -8.202 8.071 1.00 95.62 101 PHE A C 1
ATOM 824 O O . PHE A 1 101 ? -6.234 -7.159 7.962 1.00 95.62 101 PHE A O 1
ATOM 831 N N . LEU A 1 102 ? -5.573 -9.130 7.113 1.00 96.31 102 LEU A N 1
ATOM 832 C CA . LEU A 1 102 ? -6.248 -9.001 5.823 1.00 96.31 102 LEU A CA 1
ATOM 833 C C . LEU A 1 102 ? -7.411 -9.987 5.741 1.00 96.31 102 LEU A C 1
ATOM 835 O O . LEU A 1 102 ? -7.345 -11.087 6.301 1.00 96.31 102 LEU A O 1
ATOM 839 N N . SER A 1 103 ? -8.451 -9.627 4.994 1.00 96.06 103 SER A N 1
ATOM 840 C CA . SER A 1 103 ? -9.494 -10.579 4.633 1.00 96.06 103 SER A CA 1
ATOM 841 C C . SER A 1 103 ? -8.900 -11.730 3.805 1.00 96.06 103 SER A C 1
ATOM 843 O O . SER A 1 103 ? -7.930 -11.535 3.055 1.00 96.06 103 SER A O 1
ATOM 845 N N . PRO A 1 104 ? -9.449 -12.955 3.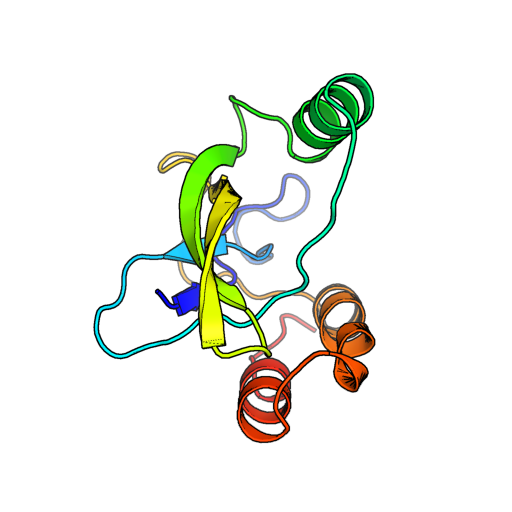915 1.00 97.19 104 PRO A N 1
ATOM 846 C CA . PRO A 1 104 ? -9.021 -14.077 3.083 1.00 97.19 104 PRO A CA 1
ATOM 847 C C . PRO A 1 104 ? -9.079 -13.759 1.584 1.00 97.19 104 PRO A C 1
ATOM 849 O O . PRO A 1 104 ? -8.173 -14.131 0.836 1.00 97.19 104 PRO A O 1
ATOM 852 N N . GLU A 1 105 ? -10.114 -13.037 1.154 1.00 96.69 105 GLU A N 1
ATOM 853 C CA . GLU A 1 105 ? -10.333 -12.639 -0.234 1.00 96.69 105 GLU A CA 1
ATOM 854 C C . GLU A 1 105 ? -9.247 -11.671 -0.716 1.00 96.69 105 GLU A C 1
ATOM 856 O O . GLU A 1 105 ? -8.646 -11.884 -1.774 1.00 96.69 105 GLU A O 1
ATOM 861 N N . TYR A 1 106 ? -8.939 -10.639 0.078 1.00 96.94 106 TYR A N 1
ATOM 862 C CA . TYR A 1 106 ? -7.885 -9.685 -0.253 1.00 96.94 106 TYR A CA 1
ATOM 863 C C . TYR A 1 106 ? -6.510 -10.350 -0.278 1.00 96.94 106 TYR A C 1
ATOM 865 O O . TYR A 1 106 ? -5.717 -10.107 -1.191 1.00 96.94 106 TYR A O 1
ATOM 873 N N . TYR A 1 107 ? -6.230 -11.218 0.697 1.00 98.00 107 TYR A N 1
ATOM 874 C CA . TYR A 1 107 ? -4.971 -11.947 0.774 1.00 98.00 107 TYR A CA 1
ATOM 875 C C . TYR A 1 107 ? -4.731 -12.812 -0.468 1.00 98.00 107 TYR A C 1
ATOM 877 O O . TYR A 1 107 ? -3.641 -12.768 -1.041 1.00 98.00 107 TYR A O 1
ATOM 885 N N . GLU A 1 108 ? -5.730 -13.575 -0.921 1.00 97.94 108 GLU A N 1
ATOM 886 C CA . GLU A 1 108 ? -5.575 -14.404 -2.121 1.00 97.94 108 GLU A CA 1
ATOM 887 C C . GLU A 1 108 ? -5.436 -13.553 -3.394 1.00 97.94 108 GLU A C 1
ATOM 889 O O . GLU A 1 108 ? -4.608 -13.884 -4.245 1.00 97.94 108 GLU A O 1
ATOM 894 N N . ARG A 1 109 ? -6.128 -12.407 -3.496 1.00 96.62 109 ARG A N 1
ATOM 895 C CA . ARG A 1 109 ? -5.932 -11.446 -4.602 1.00 96.62 109 ARG A CA 1
ATOM 896 C C . ARG A 1 109 ? -4.533 -10.820 -4.605 1.00 96.62 109 ARG A C 1
ATOM 898 O O . ARG A 1 109 ? -3.936 -10.619 -5.663 1.00 96.62 109 ARG A O 1
ATOM 905 N N . LEU A 1 110 ? -3.991 -10.505 -3.429 1.00 97.19 110 LEU A N 1
ATOM 906 C CA . LEU A 1 110 ? -2.623 -10.004 -3.289 1.00 97.19 110 LEU A CA 1
ATOM 907 C C . LEU A 1 110 ? -1.601 -11.092 -3.644 1.00 97.19 110 LEU A C 1
ATOM 909 O O . LEU A 1 110 ? -0.592 -10.827 -4.287 1.00 97.19 110 LEU A O 1
ATOM 913 N N . LYS A 1 111 ? -1.872 -12.339 -3.268 1.00 97.38 111 LYS A N 1
ATOM 914 C CA . LYS A 1 111 ? -1.008 -13.488 -3.553 1.00 97.38 111 LYS A CA 1
ATOM 915 C C . LYS A 1 111 ? -1.025 -13.908 -5.023 1.00 97.38 111 LYS A C 1
ATOM 917 O O . LYS A 1 111 ? -0.036 -14.464 -5.491 1.00 97.38 111 LYS A O 1
ATOM 922 N N . SER A 1 112 ? -2.104 -13.636 -5.761 1.00 96.81 112 SER A N 1
ATOM 923 C CA . SER A 1 112 ? -2.206 -13.945 -7.195 1.00 96.81 112 SER A CA 1
ATOM 924 C C . SER A 1 112 ? -1.451 -12.968 -8.104 1.00 96.81 112 SER A C 1
ATOM 926 O O . SER A 1 112 ? -1.495 -13.115 -9.326 1.00 96.81 112 SER A O 1
ATOM 928 N N . GLN A 1 113 ? -0.789 -11.959 -7.537 1.00 96.94 113 GLN A N 1
ATOM 929 C CA . GLN A 1 113 ? -0.034 -10.965 -8.294 1.00 96.94 113 GLN A CA 1
ATOM 930 C C . GLN A 1 113 ? 1.149 -11.619 -9.011 1.00 96.94 113 GLN A C 1
ATOM 932 O O . GLN A 1 113 ? 1.878 -12.435 -8.441 1.00 96.94 113 GLN A O 1
ATOM 937 N N . GLN A 1 114 ? 1.342 -11.257 -10.279 1.00 97.00 114 GLN A N 1
ATOM 938 C CA . GLN A 1 114 ? 2.508 -11.708 -11.031 1.00 97.00 114 GLN A CA 1
ATOM 939 C C . GLN A 1 114 ? 3.780 -11.136 -10.405 1.00 97.00 114 GLN A C 1
ATOM 941 O O . GLN A 1 114 ? 3.792 -10.016 -9.900 1.00 97.00 114 GLN A O 1
ATOM 946 N N . THR A 1 115 ? 4.852 -11.918 -10.448 1.00 97.56 115 THR A N 1
ATOM 947 C CA . THR A 1 115 ? 6.159 -11.544 -9.903 1.00 97.56 115 THR A CA 1
ATOM 948 C C . THR A 1 115 ? 7.206 -11.568 -11.006 1.00 97.56 115 THR A C 1
ATOM 950 O O . THR A 1 115 ? 7.033 -12.234 -12.028 1.00 97.56 115 THR A O 1
ATOM 953 N N . LEU A 1 116 ? 8.264 -10.778 -10.828 1.00 95.19 116 LEU A N 1
ATOM 954 C CA . LEU A 1 116 ? 9.354 -10.651 -11.795 1.00 95.19 116 LEU A CA 1
ATOM 955 C C . LEU A 1 116 ? 10.200 -11.934 -11.915 1.00 95.19 116 LEU A C 1
ATOM 957 O O . LEU A 1 116 ? 10.797 -12.176 -12.965 1.00 95.19 116 LEU A O 1
ATOM 961 N N . ASP A 1 117 ? 10.275 -12.710 -10.835 1.00 93.56 117 ASP A N 1
ATOM 962 C CA . ASP A 1 117 ? 11.132 -13.879 -10.617 1.00 93.56 117 ASP A CA 1
ATOM 963 C C . ASP A 1 117 ? 10.345 -15.091 -10.117 1.00 93.56 117 ASP A C 1
ATOM 965 O O . ASP A 1 117 ? 9.211 -14.931 -9.629 1.00 93.56 117 ASP A O 1
#

pLDDT: mean 95.76, std 1.98, range [88.5, 98.06]

Radius of gyration: 14.45 Å; chains: 1; bounding box: 35×29×34 Å

Sequence (117 aa):
MEISFNKRTNDNPEKKGYANIIEDANEIVEGVLYEITEEEMKELDRYEGCPEHYERMKIEVTWDTGKKVIAETYIARKDKIGTGLLPTKEYLNRLLNAKPFLSPEYYERLKSQQTLD

Secondary structure (DSSP, 8-state):
-EEEEEEEPSS-TTTBEEEEEE--SS-----------HHHHHHHHHHTTTTTSEEEEEEEEE-TTS-EEEEEEEEE-GGGB-SS-B--HHHHHHHHTTGGGS-HHHHHHHHT-----